Protein AF-A0A843JLD1-F1 (afdb_monomer_lite)

Secondary structure (DSSP, 8-state):
-EEETTTTEEEPTTS--S-TTTTB-TTS-BGGGT-EEETTTTEEE-TTTS-SSTTS-B-TTS-BTTTT-EEETTTTEEE-TTTS-----

Sequence (89 aa):
YKWCEYTKKCYRPFEETCSIGGDVDEHGCKGSAGYIWCEVKNKCIRPWEESCTIGGDVDEHGCLIAAGYKWCEGLKKCIRPWEEECPTD

Structure (mmCIF, N/CA/C/O backbone):
data_AF-A0A843JLD1-F1
#
_entry.id   AF-A0A843JLD1-F1
#
loop_
_atom_site.group_PDB
_atom_site.id
_atom_site.type_symbol
_atom_site.label_atom_id
_atom_site.label_alt_id
_atom_site.label_comp_id
_atom_site.label_asym_id
_atom_site.label_entity_id
_atom_site.label_seq_id
_atom_site.pdbx_PDB_ins_code
_atom_site.Cartn_x
_atom_site.Cartn_y
_atom_site.Cartn_z
_atom_site.occupancy
_atom_site.B_iso_or_equiv
_atom_site.auth_seq_id
_atom_site.auth_comp_id
_atom_site.auth_asym_id
_atom_site.auth_atom_id
_atom_site.pdbx_PDB_model_num
ATOM 1 N N . TYR A 1 1 ? 31.210 -8.934 -25.549 1.00 65.38 1 TYR A N 1
ATOM 2 C CA . TYR A 1 1 ? 30.139 -7.933 -25.397 1.00 65.38 1 TYR A CA 1
ATOM 3 C C . TYR A 1 1 ? 29.120 -8.167 -26.503 1.00 65.38 1 TYR A C 1
ATOM 5 O O . TYR A 1 1 ? 29.549 -8.387 -27.628 1.00 65.38 1 TYR A O 1
ATOM 13 N N . LYS A 1 2 ? 27.817 -8.205 -26.204 1.00 75.38 2 LYS A N 1
ATOM 14 C CA . LYS A 1 2 ? 26.731 -8.432 -27.171 1.00 75.38 2 LYS A CA 1
ATOM 15 C C . LYS A 1 2 ? 25.946 -7.133 -27.353 1.00 75.38 2 LYS A C 1
ATOM 17 O O . LYS A 1 2 ? 25.560 -6.509 -26.367 1.00 75.38 2 LYS A O 1
ATOM 22 N N . TRP A 1 3 ? 25.756 -6.709 -28.597 1.00 77.44 3 TRP A N 1
ATOM 23 C CA . TRP A 1 3 ? 24.964 -5.523 -28.921 1.00 77.44 3 TRP A CA 1
ATOM 24 C C . TRP A 1 3 ? 23.469 -5.818 -28.767 1.00 77.44 3 TRP A C 1
ATOM 26 O O . TRP A 1 3 ? 22.996 -6.862 -29.218 1.00 77.44 3 TRP A O 1
ATOM 36 N N . CYS A 1 4 ? 22.745 -4.901 -28.130 1.00 72.75 4 CYS A N 1
ATOM 37 C CA . CYS A 1 4 ? 21.297 -4.944 -27.995 1.00 72.75 4 CYS A CA 1
ATOM 38 C C . CYS A 1 4 ? 20.666 -3.847 -28.852 1.00 72.75 4 CYS A C 1
ATOM 40 O O . CYS A 1 4 ? 20.826 -2.662 -28.555 1.00 72.75 4 CYS A O 1
ATOM 42 N N . GLU A 1 5 ? 19.922 -4.225 -29.891 1.00 71.38 5 GLU A N 1
ATOM 43 C CA . GLU A 1 5 ? 19.250 -3.257 -30.769 1.00 71.38 5 GLU A CA 1
ATOM 44 C C . GLU A 1 5 ? 18.100 -2.524 -30.067 1.00 71.38 5 GLU A C 1
ATOM 46 O O . GLU A 1 5 ? 17.847 -1.356 -30.356 1.00 71.38 5 GLU A O 1
ATOM 51 N N . TYR A 1 6 ? 17.471 -3.171 -29.082 1.00 59.78 6 TYR A N 1
ATOM 52 C CA . TYR A 1 6 ? 16.352 -2.615 -28.322 1.00 59.78 6 TYR A CA 1
ATOM 53 C C . TYR A 1 6 ? 16.753 -1.463 -27.395 1.00 59.78 6 TYR A C 1
ATOM 55 O O . TYR A 1 6 ? 16.053 -0.457 -27.319 1.00 59.78 6 TYR A O 1
ATOM 63 N N . THR A 1 7 ? 17.886 -1.579 -26.700 1.00 64.69 7 THR A N 1
ATOM 64 C CA . THR A 1 7 ? 18.368 -0.547 -25.762 1.00 64.69 7 THR A CA 1
ATOM 65 C C . THR A 1 7 ? 19.532 0.276 -26.312 1.00 64.69 7 THR A C 1
ATOM 67 O O . THR A 1 7 ? 19.987 1.206 -25.646 1.00 64.69 7 THR A O 1
ATOM 70 N N . LYS A 1 8 ? 20.013 -0.050 -27.522 1.00 77.19 8 LYS A N 1
ATOM 71 C CA . LYS A 1 8 ? 21.172 0.564 -28.190 1.00 77.19 8 LYS A CA 1
ATOM 72 C C . LYS A 1 8 ? 22.431 0.595 -27.306 1.00 77.19 8 LYS A C 1
ATOM 74 O O . LYS A 1 8 ? 23.130 1.607 -27.245 1.00 77.19 8 LYS A O 1
ATOM 79 N N . LYS A 1 9 ? 22.711 -0.507 -26.595 1.00 70.94 9 LYS A N 1
ATOM 80 C CA . LYS A 1 9 ? 23.859 -0.662 -25.677 1.00 70.94 9 LYS A CA 1
ATOM 81 C C . LYS A 1 9 ? 24.570 -2.012 -25.854 1.00 70.94 9 LYS A C 1
ATOM 83 O O . LYS A 1 9 ? 23.968 -2.997 -26.280 1.00 70.94 9 LYS A O 1
ATOM 88 N N . CYS A 1 10 ? 25.858 -2.056 -25.504 1.00 69.44 10 CYS A N 1
ATOM 89 C CA . CYS A 1 10 ? 26.684 -3.270 -25.473 1.00 69.44 10 CYS A CA 1
ATOM 90 C C . CYS A 1 10 ? 26.672 -3.902 -24.071 1.00 69.44 10 CYS A C 1
ATOM 92 O O . CYS A 1 10 ? 27.150 -3.278 -23.128 1.00 69.44 10 CYS A O 1
ATOM 94 N N . TYR A 1 11 ? 26.213 -5.149 -23.946 1.00 65.50 11 TYR A N 1
ATOM 95 C CA . TYR A 1 11 ? 26.144 -5.895 -22.679 1.00 65.50 11 TYR A CA 1
ATOM 96 C C . TYR A 1 11 ? 27.279 -6.917 -22.560 1.00 65.50 11 TYR A C 1
ATOM 98 O O . TYR A 1 11 ? 27.806 -7.404 -23.568 1.00 65.50 11 TYR A O 1
ATOM 106 N N . ARG A 1 12 ? 27.706 -7.240 -21.335 1.00 69.38 12 ARG A N 1
ATOM 107 C CA . ARG A 1 12 ? 28.728 -8.271 -21.085 1.00 69.38 12 ARG A CA 1
ATOM 108 C C . ARG A 1 12 ? 28.103 -9.672 -21.150 1.00 69.38 12 ARG A C 1
ATOM 110 O O . ARG A 1 12 ? 26.920 -9.814 -20.899 1.00 69.38 12 ARG A O 1
ATOM 117 N N . PRO A 1 13 ? 28.863 -10.728 -21.487 1.00 58.16 13 PRO A N 1
ATOM 118 C CA . PRO A 1 13 ? 28.305 -12.081 -21.612 1.00 58.16 13 PRO A CA 1
ATOM 119 C C . PRO A 1 13 ? 27.756 -12.682 -20.305 1.00 58.16 13 PRO A C 1
ATOM 121 O O . PRO A 1 13 ? 26.998 -13.640 -20.370 1.00 58.16 13 PRO A O 1
ATOM 124 N N . PHE A 1 14 ? 28.163 -12.150 -19.148 1.00 56.59 14 PHE A N 1
ATOM 125 C CA . PHE A 1 14 ? 27.795 -12.639 -17.814 1.00 56.59 14 PHE A CA 1
ATOM 126 C C . PHE A 1 14 ? 26.892 -11.667 -17.032 1.00 56.59 14 PHE A C 1
ATOM 128 O O . PHE A 1 14 ? 26.484 -11.993 -15.924 1.00 56.59 14 PHE A O 1
ATOM 135 N N . GLU A 1 15 ? 26.572 -10.498 -17.594 1.00 56.59 15 GLU A N 1
ATOM 136 C CA . GLU A 1 15 ? 25.653 -9.522 -16.997 1.00 56.59 15 GLU A CA 1
ATOM 137 C C . GLU A 1 15 ? 24.508 -9.240 -17.966 1.00 56.59 15 GLU A C 1
ATOM 139 O O . GLU A 1 15 ? 24.747 -8.886 -19.118 1.00 56.59 15 GLU A O 1
ATOM 144 N N . GLU A 1 16 ? 23.298 -9.432 -17.436 1.00 60.53 16 GLU A N 1
ATOM 145 C CA . GLU A 1 16 ? 21.979 -8.982 -17.890 1.00 60.53 16 GLU A CA 1
ATOM 146 C C . GLU A 1 16 ? 21.729 -8.975 -19.406 1.00 60.53 16 GLU A C 1
ATOM 148 O O . GLU A 1 16 ? 22.260 -8.188 -20.191 1.00 60.53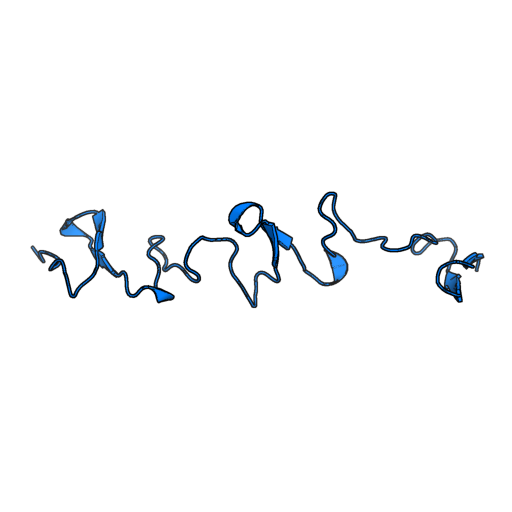 16 GLU A O 1
ATOM 153 N N . THR A 1 17 ? 20.846 -9.887 -19.815 1.00 58.38 17 THR A N 1
ATOM 154 C CA . THR A 1 17 ? 20.436 -10.064 -21.206 1.00 58.38 17 THR A CA 1
ATOM 155 C C . THR A 1 17 ? 19.765 -8.807 -21.771 1.00 58.38 17 THR A C 1
ATOM 157 O O . THR A 1 17 ? 19.251 -7.956 -21.048 1.00 58.38 17 THR A O 1
ATOM 160 N N . CYS A 1 18 ? 19.743 -8.718 -23.099 1.00 54.56 18 CYS A N 1
ATOM 161 C CA . CYS A 1 18 ? 19.069 -7.687 -23.889 1.00 54.56 18 CYS A CA 1
ATOM 162 C C . CYS A 1 18 ? 17.532 -7.794 -23.753 1.00 54.56 18 CYS A C 1
ATOM 164 O O . CYS A 1 18 ? 16.843 -8.144 -24.707 1.00 54.56 18 CYS A O 1
ATOM 166 N N . SER A 1 19 ? 17.001 -7.529 -22.560 1.00 56.34 19 SER A N 1
ATOM 167 C CA . SER A 1 19 ? 15.568 -7.446 -22.270 1.00 56.34 19 SER A CA 1
ATOM 168 C C . SER A 1 19 ? 15.178 -5.988 -22.036 1.00 56.34 19 SER A C 1
ATOM 170 O O . SER A 1 19 ? 15.832 -5.263 -21.285 1.00 56.34 19 SER A O 1
ATOM 172 N N . ILE A 1 20 ? 14.093 -5.540 -22.670 1.00 49.00 20 ILE A N 1
ATOM 173 C CA . ILE A 1 20 ? 13.425 -4.291 -22.292 1.00 49.00 20 ILE A CA 1
ATOM 174 C C . ILE A 1 20 ? 12.749 -4.563 -20.943 1.00 49.00 20 ILE A C 1
ATOM 176 O O . ILE A 1 20 ? 11.696 -5.184 -20.906 1.00 49.00 20 ILE A O 1
ATOM 180 N N . GLY A 1 21 ? 13.380 -4.146 -19.842 1.00 51.19 21 GLY A N 1
ATOM 181 C CA . GLY A 1 21 ? 12.857 -4.361 -18.487 1.00 51.19 21 GLY A CA 1
ATOM 182 C C . GLY A 1 21 ? 13.211 -5.735 -17.914 1.00 51.19 21 GLY A C 1
ATOM 183 O O . GLY A 1 21 ? 12.356 -6.602 -17.802 1.00 51.19 21 GLY A O 1
ATOM 184 N N . GLY A 1 22 ? 14.482 -5.940 -17.563 1.00 53.19 22 GLY A N 1
ATOM 185 C CA . GLY A 1 22 ? 14.963 -7.193 -16.963 1.00 53.19 22 GLY A CA 1
ATOM 186 C C . GLY A 1 22 ? 14.610 -7.380 -15.483 1.00 53.19 22 GLY A C 1
ATOM 187 O O . GLY A 1 22 ? 14.841 -8.454 -14.945 1.00 53.19 22 GLY A O 1
ATOM 188 N N . ASP A 1 23 ? 14.053 -6.361 -14.837 1.00 63.12 23 ASP A N 1
ATOM 189 C CA . ASP A 1 23 ? 13.756 -6.317 -13.403 1.00 63.12 23 ASP A CA 1
ATOM 190 C C . ASP A 1 23 ? 12.265 -6.116 -13.109 1.00 63.12 23 ASP A C 1
ATOM 192 O O . ASP A 1 23 ? 11.900 -5.644 -12.033 1.00 63.12 23 ASP A O 1
ATOM 196 N N . VAL A 1 24 ? 11.419 -6.391 -14.103 1.00 64.88 24 VAL A N 1
ATOM 197 C CA . VAL A 1 24 ? 9.994 -6.104 -14.031 1.00 64.88 24 VAL A CA 1
ATOM 198 C C . VAL A 1 24 ? 9.223 -7.353 -13.593 1.00 64.88 24 VAL A C 1
ATOM 200 O O . VAL A 1 24 ? 9.252 -8.355 -14.304 1.00 64.88 24 VAL A O 1
ATOM 203 N N . ASP A 1 25 ? 8.541 -7.300 -12.448 1.00 68.25 25 ASP A N 1
ATOM 204 C CA . ASP A 1 25 ? 7.666 -8.376 -11.960 1.00 68.25 25 ASP A CA 1
ATOM 205 C C . ASP A 1 25 ? 6.447 -8.581 -12.891 1.00 68.25 25 ASP A C 1
ATOM 207 O O . ASP A 1 25 ? 6.177 -7.752 -13.765 1.00 68.25 25 ASP A O 1
ATOM 211 N N . GLU A 1 26 ? 5.645 -9.635 -12.672 1.00 75.81 26 GLU A N 1
ATOM 212 C CA . GLU A 1 26 ? 4.425 -9.948 -13.457 1.00 75.81 26 GLU A CA 1
ATOM 213 C C . GLU A 1 26 ? 3.450 -8.762 -13.600 1.00 75.81 26 GLU A C 1
ATOM 215 O O . GLU A 1 26 ? 2.691 -8.677 -14.564 1.00 75.81 26 GLU A O 1
ATOM 220 N N . HIS A 1 27 ? 3.509 -7.809 -12.668 1.00 70.00 27 HIS A N 1
ATOM 221 C CA . HIS A 1 27 ? 2.669 -6.616 -12.639 1.00 70.00 27 HIS A CA 1
ATOM 222 C C . HIS A 1 27 ? 3.283 -5.365 -13.284 1.00 70.00 27 HIS A C 1
ATOM 224 O O . HIS A 1 27 ? 2.700 -4.284 -13.203 1.00 70.00 27 HIS A O 1
ATOM 230 N N . GLY A 1 28 ? 4.455 -5.456 -13.915 1.00 73.94 28 GLY A N 1
ATOM 231 C CA . GLY A 1 28 ? 5.081 -4.279 -14.519 1.00 73.94 28 GLY A CA 1
ATOM 232 C C . GLY A 1 28 ? 5.926 -3.439 -13.544 1.00 73.94 28 GLY A C 1
ATOM 233 O O . GLY A 1 28 ? 6.344 -2.336 -13.905 1.00 73.94 28 GLY A O 1
ATOM 234 N N . CYS A 1 29 ? 6.201 -3.934 -12.330 1.00 81.19 29 CYS A N 1
ATOM 235 C CA . CYS A 1 29 ? 6.967 -3.210 -11.308 1.00 81.19 29 CYS A CA 1
ATOM 236 C C . CYS A 1 29 ? 8.454 -3.503 -11.354 1.00 81.19 29 CYS A C 1
ATOM 238 O O . CYS A 1 29 ? 8.850 -4.647 -11.459 1.00 81.19 29 CYS A O 1
ATOM 240 N N . LYS A 1 30 ? 9.272 -2.455 -11.244 1.00 79.25 30 LYS A N 1
ATOM 241 C CA . LYS A 1 30 ? 10.733 -2.542 -11.298 1.00 79.25 30 LYS A CA 1
ATOM 242 C C . LYS A 1 30 ? 11.349 -2.787 -9.926 1.00 79.25 30 LYS A C 1
ATOM 244 O O . LYS A 1 30 ? 11.685 -1.824 -9.224 1.00 79.25 30 LYS A O 1
ATOM 249 N N . GLY A 1 31 ? 11.536 -4.053 -9.570 1.00 69.00 31 GLY A N 1
ATOM 250 C CA . GLY A 1 31 ? 12.166 -4.458 -8.315 1.00 69.00 31 GLY A CA 1
ATOM 251 C C . GLY A 1 31 ? 13.575 -3.881 -8.132 1.00 69.00 31 GLY A C 1
ATOM 252 O O . GLY A 1 31 ? 13.929 -3.470 -7.028 1.00 69.00 31 GLY A O 1
ATOM 253 N N . SER A 1 32 ? 14.361 -3.716 -9.204 1.00 69.00 32 SER A N 1
ATOM 254 C CA . SER A 1 32 ? 15.722 -3.145 -9.116 1.00 69.00 32 SER A CA 1
ATOM 255 C C . SER A 1 32 ? 15.748 -1.642 -8.828 1.00 69.00 32 SER A C 1
ATOM 257 O O . SER A 1 32 ? 16.731 -1.129 -8.299 1.00 69.00 32 SER A O 1
ATOM 259 N N . ALA A 1 33 ? 14.665 -0.921 -9.130 1.00 72.19 33 ALA A N 1
ATOM 260 C CA . ALA A 1 33 ? 14.464 0.454 -8.663 1.00 72.19 33 ALA A CA 1
ATOM 261 C C . ALA A 1 33 ? 13.751 0.510 -7.290 1.00 72.19 33 ALA A C 1
ATOM 263 O O . ALA A 1 33 ? 13.424 1.593 -6.800 1.00 72.19 33 ALA A O 1
ATOM 264 N N . GLY A 1 34 ? 13.528 -0.665 -6.685 1.00 75.75 34 GLY A N 1
ATOM 265 C CA . GLY A 1 34 ? 12.812 -0.930 -5.439 1.00 75.75 34 GLY A CA 1
ATOM 266 C C . GLY A 1 34 ? 11.343 -0.523 -5.463 1.00 75.75 34 GLY A C 1
ATOM 267 O O . GLY A 1 34 ? 10.791 -0.101 -4.448 1.00 75.75 34 GLY A O 1
ATOM 268 N N . TYR A 1 35 ? 10.704 -0.657 -6.625 1.00 81.44 35 TYR A N 1
ATOM 269 C CA . TYR A 1 35 ? 9.250 -0.679 -6.701 1.00 81.44 35 TYR A CA 1
ATOM 270 C C . TYR A 1 35 ? 8.733 -2.058 -6.293 1.00 81.44 35 TYR A C 1
ATOM 272 O O . TYR A 1 35 ? 9.284 -3.074 -6.700 1.00 81.44 35 TYR A O 1
ATOM 280 N N . ILE A 1 36 ? 7.642 -2.077 -5.538 1.00 79.56 36 ILE A N 1
ATOM 281 C CA . ILE A 1 36 ? 6.912 -3.274 -5.131 1.00 79.56 36 ILE A CA 1
ATOM 282 C C . ILE A 1 36 ? 5.481 -3.144 -5.642 1.00 79.56 36 ILE A C 1
ATOM 284 O O . ILE A 1 36 ? 4.872 -2.074 -5.549 1.00 79.56 36 ILE A O 1
ATOM 288 N N . TRP A 1 37 ? 4.934 -4.224 -6.198 1.00 84.00 37 TRP A N 1
ATOM 289 C CA . TRP A 1 37 ? 3.529 -4.243 -6.585 1.00 84.00 37 TRP A CA 1
ATOM 290 C C . TRP A 1 37 ? 2.628 -4.217 -5.357 1.00 84.00 37 TRP A C 1
ATOM 292 O O . TRP A 1 37 ? 2.779 -5.021 -4.439 1.00 84.00 37 TRP A O 1
ATOM 302 N N . CYS A 1 38 ? 1.662 -3.305 -5.366 1.00 83.12 38 CYS A N 1
ATOM 303 C CA . CYS A 1 38 ? 0.638 -3.242 -4.349 1.00 83.12 38 CYS A CA 1
ATOM 304 C C . CYS A 1 38 ? -0.729 -3.590 -4.932 1.00 83.12 38 CYS A C 1
ATOM 306 O O . CYS A 1 38 ? -1.326 -2.769 -5.632 1.00 83.12 38 CYS A O 1
ATOM 308 N N . GLU A 1 39 ? -1.255 -4.769 -4.591 1.00 81.12 39 GLU A N 1
ATOM 309 C CA . GLU A 1 39 ? -2.572 -5.239 -5.051 1.00 81.12 39 GLU A CA 1
ATOM 310 C C . GLU A 1 39 ? -3.699 -4.306 -4.608 1.00 81.12 39 GLU A C 1
ATOM 312 O O . GLU A 1 39 ? -4.595 -3.971 -5.377 1.00 81.12 39 GLU A O 1
ATOM 317 N N . VAL A 1 40 ? -3.604 -3.810 -3.376 1.00 77.12 40 VAL A N 1
ATOM 318 C CA . VAL A 1 40 ? -4.602 -2.931 -2.766 1.00 77.12 40 VAL A CA 1
ATOM 319 C C . VAL A 1 40 ? -4.755 -1.620 -3.544 1.00 77.12 40 VAL A C 1
ATOM 321 O O . VAL A 1 40 ? -5.859 -1.106 -3.710 1.00 77.12 40 VAL A O 1
ATOM 324 N N . LYS A 1 41 ? -3.641 -1.081 -4.049 1.00 75.44 41 LYS A N 1
ATOM 325 C CA . LYS A 1 41 ? -3.602 0.185 -4.794 1.00 75.44 41 LYS A CA 1
ATOM 326 C C . LYS A 1 41 ? -3.544 -0.008 -6.310 1.00 75.44 41 LYS A C 1
ATOM 328 O O . LYS A 1 41 ? -3.579 0.987 -7.029 1.00 75.44 41 LYS A O 1
ATOM 333 N N . ASN A 1 42 ? -3.451 -1.254 -6.783 1.00 81.88 42 ASN A N 1
ATOM 334 C CA . ASN A 1 42 ? -3.242 -1.626 -8.185 1.00 81.88 42 ASN A CA 1
ATOM 335 C C . ASN A 1 42 ? -2.129 -0.808 -8.866 1.00 81.88 42 ASN A C 1
ATOM 337 O O . ASN A 1 42 ? -2.266 -0.372 -10.010 1.00 81.88 42 ASN A O 1
ATOM 341 N N . LYS A 1 43 ? -1.035 -0.544 -8.141 1.00 82.50 43 LYS A N 1
ATOM 342 C CA . LYS A 1 43 ? 0.105 0.219 -8.660 1.00 82.50 43 LYS A CA 1
ATOM 343 C C . LYS A 1 43 ? 1.419 -0.237 -8.040 1.00 82.50 43 LYS A C 1
ATOM 345 O O . LYS A 1 43 ? 1.457 -0.749 -6.922 1.00 82.50 43 LYS A O 1
ATOM 350 N N . CYS A 1 44 ? 2.504 0.022 -8.758 1.00 85.81 44 CYS A N 1
ATOM 351 C CA . CYS A 1 44 ? 3.855 -0.116 -8.239 1.00 85.81 44 CYS A CA 1
ATOM 352 C C . CYS A 1 44 ? 4.148 1.030 -7.269 1.00 85.81 44 CYS A C 1
ATOM 354 O O . CYS A 1 44 ? 4.118 2.197 -7.662 1.00 85.81 44 CYS A O 1
ATOM 356 N N . ILE A 1 45 ? 4.429 0.703 -6.014 1.00 84.56 45 ILE A N 1
ATOM 357 C CA . ILE A 1 45 ? 4.770 1.673 -4.972 1.00 84.56 45 ILE A CA 1
ATOM 358 C C . ILE A 1 45 ? 6.226 1.519 -4.561 1.00 84.56 45 ILE A C 1
ATOM 360 O O . ILE A 1 45 ? 6.805 0.446 -4.698 1.00 84.56 45 ILE A O 1
ATOM 364 N N . ARG A 1 46 ? 6.818 2.579 -4.016 1.00 84.19 46 ARG A N 1
ATOM 365 C CA . ARG A 1 46 ? 8.109 2.496 -3.331 1.00 84.19 46 ARG A CA 1
ATOM 366 C C . ARG A 1 46 ? 7.811 2.392 -1.838 1.00 84.19 46 ARG A C 1
ATOM 368 O O . ARG A 1 46 ? 7.267 3.351 -1.301 1.00 84.19 46 ARG A O 1
ATOM 375 N N . PRO A 1 47 ? 8.142 1.281 -1.161 1.00 77.00 47 PRO A N 1
ATOM 376 C CA . PRO A 1 47 ? 7.701 1.027 0.214 1.00 77.00 47 PRO A CA 1
ATOM 377 C C . PRO A 1 47 ? 8.217 2.058 1.230 1.00 77.00 47 PRO A C 1
ATOM 379 O O . PRO A 1 47 ? 7.665 2.168 2.316 1.00 77.00 47 PRO A O 1
ATOM 382 N N . TRP A 1 48 ? 9.260 2.821 0.887 1.00 78.31 48 TRP A N 1
ATOM 383 C CA . TRP A 1 48 ? 9.794 3.913 1.709 1.00 78.31 48 TRP A CA 1
ATOM 384 C C . TRP A 1 48 ? 9.203 5.297 1.393 1.00 78.31 48 TRP A C 1
ATOM 386 O O . TRP A 1 48 ? 9.494 6.251 2.105 1.00 78.31 48 TRP A O 1
ATOM 396 N N . GLU A 1 49 ? 8.425 5.438 0.319 1.00 79.19 49 GLU A N 1
ATOM 397 C CA . GLU A 1 49 ? 7.664 6.663 0.015 1.00 79.19 49 GLU A CA 1
ATOM 398 C C . GLU A 1 49 ? 6.170 6.476 0.267 1.00 79.19 49 GLU A C 1
ATOM 400 O O . GLU A 1 49 ? 5.478 7.425 0.621 1.00 79.19 49 GLU A O 1
ATOM 405 N N . GLU A 1 50 ? 5.659 5.265 0.052 1.00 75.00 50 GLU A N 1
ATOM 406 C CA . GLU A 1 50 ? 4.244 4.963 0.154 1.00 75.00 50 GLU A CA 1
ATOM 407 C C . GLU A 1 50 ? 4.035 3.520 0.635 1.00 75.00 50 GLU A C 1
ATOM 409 O O . GLU A 1 50 ? 4.616 2.582 0.089 1.00 75.00 50 GLU A O 1
ATOM 414 N N . SER A 1 51 ? 3.169 3.332 1.632 1.00 76.50 51 SER A N 1
ATOM 415 C CA . SER A 1 51 ? 2.785 2.012 2.144 1.00 76.50 51 SER A CA 1
ATOM 416 C C . SER A 1 51 ? 1.752 1.323 1.240 1.00 76.50 51 SER A C 1
ATOM 418 O O . SER A 1 51 ? 0.945 1.980 0.575 1.00 76.50 51 SER A O 1
ATOM 420 N N . CYS A 1 52 ? 1.730 -0.015 1.214 1.00 75.38 52 CYS A N 1
ATOM 421 C CA . CYS A 1 52 ? 0.727 -0.776 0.448 1.00 75.38 52 CYS A CA 1
ATOM 422 C C . CYS A 1 52 ? -0.640 -0.889 1.156 1.00 75.38 52 CYS A C 1
ATOM 424 O O . CYS A 1 52 ? -1.597 -1.446 0.626 1.00 75.38 52 CYS A O 1
ATOM 426 N N . THR A 1 53 ? -0.773 -0.342 2.358 1.00 70.50 53 THR A N 1
ATOM 427 C CA . THR A 1 53 ? -2.004 -0.397 3.149 1.00 70.50 53 THR A CA 1
ATOM 428 C C . THR A 1 53 ? -3.015 0.673 2.720 1.00 70.50 53 THR A C 1
ATOM 430 O O . THR A 1 53 ? -2.660 1.784 2.310 1.00 70.50 53 THR A O 1
ATOM 433 N N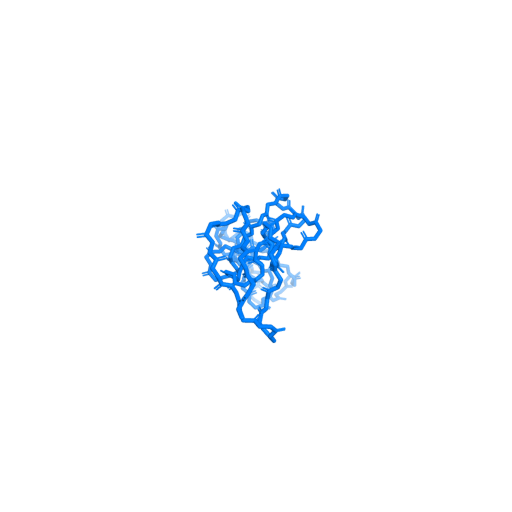 . ILE A 1 54 ? -4.312 0.345 2.814 1.00 63.94 54 ILE A N 1
ATOM 434 C CA . ILE A 1 54 ? -5.400 1.330 2.693 1.00 63.94 54 ILE A CA 1
ATOM 435 C C . ILE A 1 54 ? -5.242 2.350 3.819 1.00 63.94 54 ILE A C 1
ATOM 437 O O . ILE A 1 54 ? -5.299 1.979 4.983 1.00 63.94 54 ILE A O 1
ATOM 441 N N . GLY A 1 55 ? -5.076 3.626 3.467 1.00 65.19 55 GLY A N 1
ATOM 442 C CA . GLY A 1 55 ? -5.073 4.735 4.427 1.00 65.19 55 GLY A CA 1
ATOM 443 C C . GLY A 1 55 ? -3.699 5.216 4.906 1.00 65.19 55 GLY A C 1
ATOM 444 O O . GLY A 1 55 ? -3.661 6.103 5.751 1.00 65.19 55 GLY A O 1
ATOM 445 N N . GLY A 1 56 ? -2.597 4.703 4.348 1.00 73.62 56 GLY A N 1
ATOM 446 C CA . GLY A 1 56 ? -1.251 5.231 4.605 1.00 73.62 56 GLY A CA 1
ATOM 447 C C . GLY A 1 56 ? -0.513 4.514 5.733 1.00 73.62 56 GLY A C 1
ATOM 448 O O . GLY A 1 56 ? -0.576 3.284 5.832 1.00 73.62 56 GLY A O 1
ATOM 449 N N . ASP A 1 57 ? 0.247 5.277 6.518 1.00 76.75 57 ASP A N 1
ATOM 450 C CA . ASP A 1 57 ? 1.065 4.753 7.609 1.00 76.75 57 ASP A CA 1
ATOM 451 C C . ASP A 1 57 ? 0.202 4.287 8.782 1.00 76.75 57 ASP A C 1
ATOM 453 O O . ASP A 1 57 ? -0.739 4.968 9.211 1.00 76.75 57 ASP A O 1
ATOM 457 N N . VAL A 1 58 ? 0.549 3.109 9.290 1.00 82.62 58 VAL A N 1
ATOM 458 C CA . VAL A 1 58 ? -0.043 2.514 10.485 1.00 82.62 58 VAL A CA 1
ATOM 459 C C . VAL A 1 58 ? 0.940 2.579 11.649 1.00 82.62 58 VAL A C 1
ATOM 461 O O . VAL A 1 58 ? 2.152 2.554 11.435 1.00 82.62 58 VAL A O 1
ATOM 464 N N . ASP A 1 59 ? 0.427 2.664 12.873 1.00 83.06 59 ASP A N 1
ATOM 465 C CA . ASP A 1 59 ? 1.229 2.496 14.087 1.00 83.06 59 ASP A CA 1
ATOM 466 C C . ASP A 1 59 ? 1.549 1.012 14.362 1.00 83.06 59 ASP A C 1
ATOM 468 O O . ASP A 1 59 ? 1.161 0.116 13.606 1.00 83.06 59 ASP A O 1
ATOM 472 N N . GLU A 1 60 ? 2.256 0.736 15.463 1.00 86.19 60 GLU A N 1
ATOM 473 C CA . GLU A 1 60 ? 2.606 -0.627 15.902 1.00 86.19 60 GLU A CA 1
ATOM 474 C C . GLU A 1 60 ? 1.382 -1.533 16.120 1.00 86.19 60 GLU A C 1
ATOM 476 O O . GLU A 1 60 ? 1.492 -2.757 16.045 1.00 86.19 60 GLU A O 1
ATOM 481 N N . HIS A 1 61 ? 0.207 -0.944 16.350 1.00 84.00 61 HIS A N 1
ATOM 482 C CA . HIS A 1 61 ? -1.051 -1.652 16.553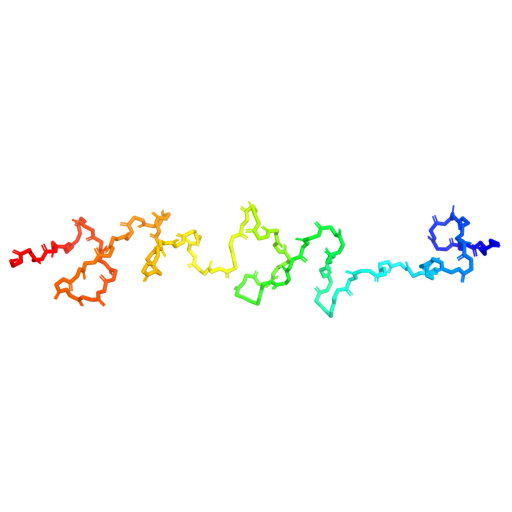 1.00 84.00 61 HIS A CA 1
ATOM 483 C C . HIS A 1 61 ? -1.894 -1.761 15.270 1.00 84.00 61 HIS A C 1
ATOM 485 O O . HIS A 1 61 ? -3.011 -2.282 15.308 1.00 84.00 61 HIS A O 1
ATOM 491 N N . GLY A 1 62 ? -1.376 -1.308 14.123 1.00 83.75 62 GLY A N 1
ATOM 492 C CA . GLY A 1 62 ? -2.081 -1.347 12.843 1.00 83.75 62 GLY A CA 1
ATOM 493 C C . GLY A 1 62 ? -3.111 -0.226 12.660 1.00 83.75 62 GLY A C 1
ATOM 494 O O . GLY A 1 62 ? -3.936 -0.303 11.748 1.00 83.75 62 GLY A O 1
ATOM 495 N N . CYS A 1 63 ? -3.095 0.814 13.497 1.00 88.12 63 CYS A N 1
ATOM 496 C CA . CYS A 1 63 ? -4.008 1.948 13.399 1.00 88.12 63 CYS A CA 1
ATOM 497 C C . CYS A 1 63 ? -3.499 3.011 12.433 1.00 88.12 63 CYS A C 1
ATOM 499 O O . CYS A 1 63 ? -2.349 3.428 12.497 1.00 88.12 63 CYS A O 1
ATOM 501 N N . LEU A 1 64 ? -4.387 3.494 11.560 1.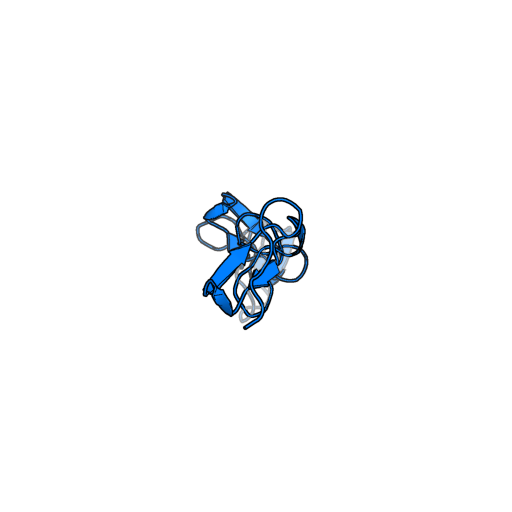00 85.75 64 LEU A N 1
ATOM 502 C CA . LEU A 1 64 ? -4.064 4.489 10.538 1.00 85.75 64 LEU A CA 1
ATOM 503 C C . LEU A 1 64 ? -3.776 5.864 11.152 1.00 85.75 64 LEU A C 1
ATOM 505 O O . LEU A 1 64 ? -4.698 6.624 11.467 1.00 85.75 64 LEU A O 1
ATOM 509 N N . ILE A 1 65 ? -2.493 6.210 11.240 1.00 81.69 65 ILE A N 1
ATOM 510 C CA . ILE A 1 65 ? -2.015 7.470 11.821 1.00 81.69 65 ILE A CA 1
ATOM 511 C C . ILE A 1 65 ? -2.452 8.647 10.944 1.00 81.69 65 ILE A C 1
ATOM 513 O O . ILE A 1 65 ? -2.939 9.657 11.448 1.00 81.69 65 ILE A O 1
ATOM 517 N N . ALA A 1 66 ? -2.350 8.498 9.619 1.00 80.12 66 ALA A N 1
ATOM 518 C CA . ALA A 1 66 ? -2.710 9.549 8.666 1.00 80.12 66 ALA A CA 1
ATOM 519 C C . ALA A 1 66 ? -4.205 9.915 8.711 1.00 80.12 66 ALA A C 1
ATOM 521 O O . ALA A 1 66 ? -4.576 11.055 8.443 1.00 80.12 66 ALA A O 1
ATOM 522 N N . ALA A 1 67 ? -5.062 8.963 9.086 1.00 81.75 67 ALA A N 1
ATOM 523 C CA . ALA A 1 67 ? -6.490 9.193 9.283 1.00 81.75 67 ALA A CA 1
ATOM 524 C C . ALA A 1 67 ? -6.846 9.578 10.734 1.00 81.75 67 ALA A C 1
ATOM 526 O O . ALA A 1 67 ? -8.026 9.710 11.049 1.00 81.75 67 ALA A O 1
ATOM 527 N N . GLY A 1 68 ? -5.841 9.766 11.602 1.00 86.00 68 GLY A N 1
ATOM 528 C CA . GLY A 1 68 ? -5.965 10.169 13.004 1.00 86.00 68 GLY A CA 1
ATOM 529 C C . GLY A 1 68 ? -6.593 9.116 13.920 1.00 86.00 68 GLY A C 1
ATOM 530 O O . GLY A 1 68 ? -7.122 9.463 14.977 1.00 86.00 68 GLY A O 1
ATOM 531 N N . TYR A 1 69 ? -6.548 7.839 13.534 1.00 89.25 69 TYR A N 1
ATOM 532 C CA . TYR A 1 69 ? -6.927 6.753 14.432 1.00 89.25 69 TYR A CA 1
ATOM 533 C C . TYR A 1 69 ? -5.877 6.585 15.529 1.00 89.25 69 TYR A C 1
ATOM 535 O O . TYR A 1 69 ? -4.679 6.725 15.290 1.00 89.25 69 TYR A O 1
ATOM 543 N N . LYS A 1 70 ? -6.338 6.245 16.731 1.00 90.00 70 LYS A N 1
ATOM 544 C CA . LYS A 1 70 ? -5.502 5.979 17.898 1.00 90.00 70 LYS A CA 1
ATOM 545 C C . LYS A 1 70 ? -5.841 4.610 18.473 1.00 90.00 70 LYS A C 1
ATOM 547 O O . LYS A 1 70 ? -7.018 4.302 18.667 1.00 90.00 70 LYS A O 1
ATOM 552 N N . TRP A 1 71 ? -4.826 3.804 18.770 1.00 91.44 71 TRP A N 1
ATOM 553 C CA . TRP A 1 71 ? -5.028 2.551 19.490 1.00 91.44 71 TRP A CA 1
ATOM 554 C C . TRP A 1 71 ? -5.556 2.801 20.908 1.00 91.44 71 TRP A C 1
ATOM 556 O O . TRP A 1 71 ? -5.042 3.653 21.638 1.00 91.44 71 TRP A O 1
ATOM 566 N N . CYS A 1 72 ? -6.590 2.054 21.296 1.00 91.75 72 CYS A N 1
ATOM 567 C CA . CYS A 1 72 ? -7.143 2.064 22.644 1.00 91.75 72 CYS A CA 1
ATOM 568 C C . CYS A 1 72 ? -7.039 0.670 23.268 1.00 91.75 72 CYS A C 1
ATOM 570 O O . CYS A 1 72 ? -7.721 -0.257 22.829 1.00 91.75 72 CYS A O 1
ATOM 572 N N . GLU A 1 73 ? -6.238 0.544 24.329 1.00 88.38 73 GLU A N 1
ATOM 573 C CA . GLU A 1 73 ? -6.037 -0.711 25.073 1.00 88.38 73 GLU A CA 1
ATOM 574 C C . GLU A 1 73 ? -7.343 -1.238 25.687 1.00 88.38 73 GLU A C 1
ATOM 576 O O . GLU A 1 73 ? -7.636 -2.429 25.587 1.00 88.38 73 GLU A O 1
ATOM 581 N N . GLY A 1 74 ? -8.174 -0.350 26.249 1.00 87.19 74 GLY A N 1
ATOM 582 C CA . GLY A 1 74 ? -9.431 -0.732 26.904 1.00 87.19 74 GLY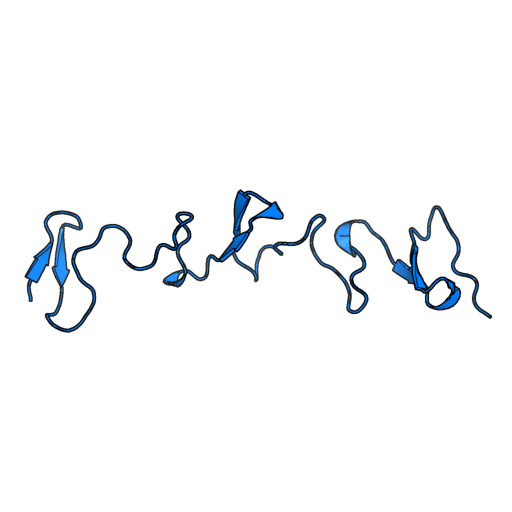 A CA 1
ATOM 583 C C . GLY A 1 74 ? -10.453 -1.375 25.960 1.00 87.19 74 GLY A C 1
ATOM 584 O O . GLY A 1 74 ? -11.225 -2.237 26.373 1.00 87.19 74 GLY A O 1
ATOM 585 N N . LEU A 1 75 ? -10.436 -1.003 24.675 1.00 86.50 75 LEU A N 1
ATOM 586 C CA . LEU A 1 75 ? -11.358 -1.526 23.658 1.00 86.50 75 LEU A CA 1
ATOM 587 C C . LEU A 1 75 ? -10.681 -2.480 22.660 1.00 86.50 75 LEU A C 1
ATOM 589 O O . LEU A 1 75 ? -11.373 -3.078 21.837 1.00 86.50 75 LEU A O 1
ATOM 593 N N . LYS A 1 76 ? -9.346 -2.61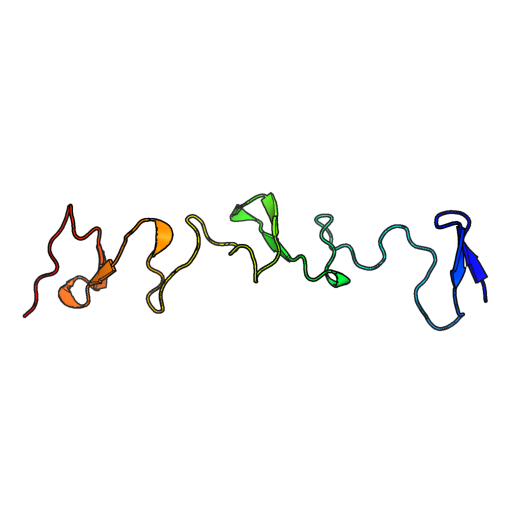1 22.713 1.00 88.81 76 LYS A N 1
ATOM 594 C CA . LYS A 1 76 ? -8.510 -3.371 21.764 1.00 88.81 76 LYS A CA 1
ATOM 595 C C . LYS A 1 76 ? -8.847 -3.081 20.297 1.00 88.81 76 LYS A C 1
ATOM 597 O O . LYS A 1 76 ? -8.884 -3.985 19.462 1.00 88.81 76 LYS A O 1
ATOM 602 N N . LYS A 1 77 ? -9.138 -1.815 19.995 1.00 90.12 77 LYS A N 1
ATOM 603 C CA . LYS A 1 77 ? -9.442 -1.337 18.643 1.00 90.12 77 LYS A CA 1
ATOM 604 C C . LYS A 1 77 ? -8.846 0.044 18.407 1.00 90.12 77 LYS A C 1
ATOM 606 O O . LYS A 1 77 ? -8.639 0.822 19.340 1.00 90.12 77 LYS A O 1
ATOM 611 N N . CYS A 1 78 ? -8.639 0.355 17.135 1.00 91.50 78 CYS A N 1
ATOM 612 C CA . CYS A 1 78 ? -8.349 1.704 16.677 1.00 91.50 78 CYS A CA 1
ATOM 613 C C . CYS A 1 78 ? -9.615 2.553 16.788 1.00 91.50 78 CYS A C 1
ATOM 615 O O . CYS A 1 78 ? -10.613 2.269 16.125 1.00 91.50 78 CYS A O 1
ATOM 617 N N . ILE A 1 79 ? -9.576 3.588 17.618 1.00 92.56 79 ILE A N 1
ATOM 618 C CA . ILE A 1 79 ? -10.678 4.534 17.789 1.00 92.56 79 ILE A CA 1
ATOM 619 C C . ILE A 1 79 ? -10.327 5.881 17.171 1.00 92.56 79 ILE A C 1
ATOM 621 O O . ILE A 1 79 ? -9.155 6.227 17.014 1.00 92.56 79 ILE A O 1
ATOM 625 N N . ARG A 1 80 ? -11.349 6.669 16.846 1.00 91.19 80 ARG A N 1
ATOM 626 C CA . ARG A 1 80 ? -11.178 8.075 16.478 1.00 91.19 80 ARG A CA 1
ATOM 627 C C . ARG A 1 80 ? -11.364 8.905 17.746 1.00 91.19 80 ARG A C 1
ATOM 629 O O . ARG A 1 80 ? -12.490 8.967 18.230 1.00 91.19 80 ARG A O 1
ATOM 636 N N . PRO A 1 81 ? -10.318 9.554 18.282 1.00 88.50 81 PRO A N 1
ATOM 637 C CA . PRO A 1 81 ? -10.381 10.210 19.590 1.00 88.50 81 PRO A CA 1
ATOM 638 C C . PRO A 1 81 ? -11.376 11.380 19.657 1.00 88.50 81 PRO A C 1
ATOM 640 O O . PRO A 1 81 ? -11.691 11.850 20.742 1.00 88.50 81 PRO A O 1
ATOM 643 N N . TRP A 1 82 ? -11.856 11.869 18.510 1.00 89.25 82 TRP A N 1
ATOM 644 C CA . TRP A 1 82 ? -12.890 12.906 18.419 1.00 89.25 82 TRP A CA 1
ATOM 645 C C . TRP A 1 82 ? -14.319 12.356 18.244 1.00 89.25 82 TRP A C 1
ATOM 647 O O . TRP A 1 82 ? -15.260 13.142 18.228 1.00 89.25 82 TRP A O 1
ATOM 657 N N . GLU A 1 83 ? -14.496 11.043 18.077 1.00 89.00 83 GLU A N 1
ATOM 658 C CA . GLU A 1 83 ? -15.814 10.381 18.024 1.00 89.00 83 GLU A CA 1
ATOM 659 C C . GLU A 1 83 ? -16.036 9.456 19.221 1.00 89.00 83 GLU A C 1
ATOM 661 O O . GLU A 1 83 ? -17.142 9.393 19.749 1.00 89.00 83 GLU A O 1
ATOM 666 N N . GLU A 1 84 ? -14.992 8.752 19.658 1.00 88.00 84 GLU A N 1
ATOM 667 C CA . GLU A 1 84 ? -15.034 7.808 20.770 1.00 88.00 84 GLU A CA 1
ATOM 668 C C . GLU A 1 84 ? -13.888 8.109 21.746 1.00 88.00 84 GLU A C 1
ATOM 670 O O . GLU A 1 84 ? -12.730 8.249 21.344 1.00 88.00 84 GLU A O 1
ATOM 675 N N . GLU A 1 85 ? -14.201 8.186 23.040 1.00 87.19 85 GLU A N 1
ATOM 676 C CA . GLU A 1 85 ? -13.204 8.310 24.105 1.00 87.19 85 GLU A CA 1
ATOM 677 C C . GLU A 1 85 ? -12.650 6.926 24.475 1.00 87.19 85 GLU A C 1
ATOM 679 O O . GLU A 1 85 ? -13.384 5.936 24.503 1.00 87.19 85 GLU A O 1
ATOM 684 N N . CYS A 1 86 ? -11.348 6.838 24.767 1.00 86.62 86 CYS A N 1
ATOM 685 C CA . CYS A 1 86 ? -10.760 5.599 25.277 1.00 86.62 86 CYS A CA 1
ATOM 686 C C . CYS A 1 86 ? -11.003 5.517 26.791 1.00 86.62 86 CYS A C 1
ATOM 688 O O . CYS A 1 86 ? -10.450 6.350 27.517 1.00 86.62 86 CYS A O 1
ATOM 690 N N . PRO A 1 87 ? -11.788 4.546 27.294 1.00 83.31 87 PRO A N 1
ATOM 691 C CA . PRO A 1 87 ? -11.901 4.338 28.729 1.00 83.31 87 PRO A CA 1
ATOM 692 C C . PRO A 1 87 ? -10.523 3.943 29.266 1.00 83.31 87 PRO A C 1
ATOM 694 O O . PRO A 1 87 ? -9.919 2.972 28.809 1.00 83.31 87 PRO A O 1
ATOM 697 N N . THR A 1 88 ? -10.007 4.748 30.192 1.00 73.19 88 THR A N 1
ATOM 698 C CA . THR A 1 88 ? -8.782 4.443 30.937 1.00 73.19 88 THR A CA 1
ATOM 699 C C . THR A 1 88 ? -9.262 3.865 32.263 1.00 73.19 88 THR A C 1
ATOM 701 O O . THR A 1 88 ? -9.841 4.614 33.048 1.00 73.19 88 THR A O 1
ATOM 704 N N . ASP A 1 89 ? -9.150 2.549 32.445 1.00 61.75 89 ASP A N 1
ATOM 705 C CA . ASP A 1 89 ? -9.376 1.907 33.751 1.00 61.75 89 ASP A CA 1
ATOM 706 C C . ASP A 1 89 ? -8.119 2.055 34.619 1.00 61.75 89 ASP A C 1
ATOM 708 O O . ASP A 1 89 ? -7.009 1.815 34.079 1.00 61.75 89 ASP A O 1
#

Radius of gyration: 22.09 Å; chains: 1; bounding box: 46×26×64 Å

pLDDT: mean 76.37, std 10.96, range [49.0, 92.56]

Foldseek 3Di:
DDAAPVVRDDDDPPDDDNDPQPQQDPLRERVVVQFDQQPQVSDTDRCVVFNSDPQTDADPLRARVNVQWDQAPQVRDTDRCVPDPRDDD